Protein 1HKS (pdb70)

InterPro domains:
  IPR000232 Heat shock factor (HSF)-type, DNA-binding [PF00447] (49-148)
  IPR000232 Heat shock factor (HSF)-type, DNA-binding [PR00056] (49-72)
  IPR000232 Heat shock factor (HSF)-type, DNA-binding [PR00056] (87-99)
  IPR000232 Heat shock factor (HSF)-type, DNA-binding [PR00056] (100-112)
  IPR000232 Heat shock factor (HSF)-type, DNA-binding [PS00434] (88-112)
  IPR000232 Heat shock factor (HSF)-type, DNA-binding [SM00415] (45-148)
  IPR010542 Vertebrate heat shock transcription factor, C-terminal domain [PF06546] (530-633)
  IPR036388 Winged helix-like DNA-binding domain superfamily [G3DSA:1.10.10.10] (43-148)
  IPR036390 Winged helix DNA-binding domain superfamily [SSF46785] (44-148)

Nearest PDB structures (foldseek):
  1hks-assembly1_A  TM=1.010E+00  e=7.065E-24  Drosophila melanogaster
  1hkt-assembly1_A  TM=9.022E-01  e=5.956E-17  Drosophila melanogaster
  5d5v-assembly1_D  TM=8.281E-01  e=8.299E-12  Homo sapiens
  6j6v-assembly1_A-2  TM=8.731E-01  e=1.526E-10  Homo sapiens
  5hdk-assembly4_D  TM=8.021E-01  e=4.340E-11  Homo sapiens

Structure (mmCIF, N/CA/C/O backbone):
data_1HKS
#
_entry.id   1HKS
#
_cell.length_a   1.000
_cell.length_b   1.000
_cell.length_c   1.000
_cell.angle_alpha   90.00
_cell.angle_beta   90.00
_cell.angle_gamma   90.00
#
_symmetry.space_group_name_H-M   'P 1'
#
loop_
_atom_site.group_PDB
_atom_site.id
_atom_site.type_symbol
_atom_site.label_atom_id
_atom_site.label_alt_id
_atom_site.label_comp_id
_atom_site.label_asym_id
_atom_site.label_entity_id
_atom_site.label_seq_id
_atom_site.pdbx_PDB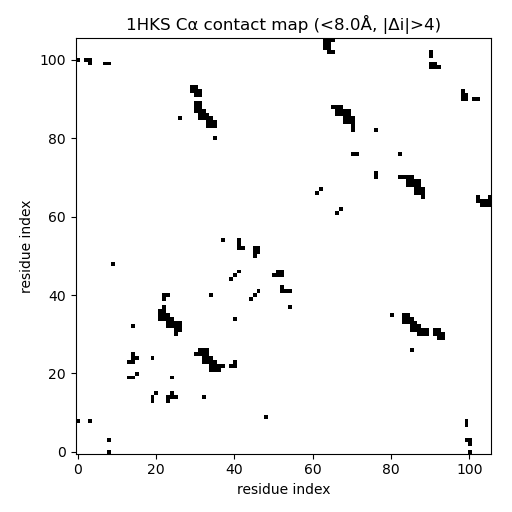_ins_code
_atom_site.Cartn_x
_atom_site.Cartn_y
_atom_site.Cartn_z
_atom_site.occupancy
_atom_site.B_iso_or_equiv
_atom_site.auth_seq_id
_atom_site.auth_comp_id
_atom_site.auth_asym_id
_atom_site.auth_atom_id
_atom_site.pdbx_PDB_model_num
ATOM 1 N N . GLY A 1 1 ? 17.711 1.403 -2.223 1.00 0.00 43 GLY A N 1
ATOM 2 C CA . GLY A 1 1 ? 18.928 0.591 -1.939 1.00 0.00 43 GLY A CA 1
ATOM 3 C C . GLY A 1 1 ? 19.861 1.374 -1.014 1.00 0.00 43 GLY A C 1
ATOM 4 O O . GLY A 1 1 ? 19.581 2.496 -0.639 1.00 0.00 43 GLY A O 1
ATOM 8 N N . SER A 1 2 ? 20.967 0.792 -0.641 1.00 0.00 44 SER A N 1
ATOM 9 C CA . SER A 1 2 ? 21.917 1.504 0.259 1.00 0.00 44 SER A CA 1
ATOM 10 C C . SER A 1 2 ? 21.187 1.930 1.535 1.00 0.00 44 SER A C 1
ATOM 11 O O . SER A 1 2 ? 21.613 2.829 2.233 1.00 0.00 44 SER A O 1
ATOM 19 N N . GLY A 1 3 ? 20.090 1.295 1.844 1.00 0.00 45 GLY A N 1
ATOM 20 C CA . GLY A 1 3 ? 19.336 1.666 3.074 1.00 0.00 45 GLY A CA 1
ATOM 21 C C . GLY A 1 3 ? 17.898 1.154 2.966 1.00 0.00 45 GLY A C 1
ATOM 22 O O . GLY A 1 3 ? 17.369 0.566 3.889 1.00 0.00 45 GLY A O 1
ATOM 26 N N . VAL A 1 4 ? 17.264 1.376 1.845 1.00 0.00 46 VAL A N 1
ATOM 27 C CA . VAL A 1 4 ? 15.857 0.907 1.664 1.00 0.00 46 VAL A CA 1
ATOM 28 C C . VAL A 1 4 ? 15.721 -0.542 2.190 1.00 0.00 46 VAL A C 1
ATOM 29 O O . VAL A 1 4 ? 16.230 -1.448 1.560 1.00 0.00 46 VAL A O 1
ATOM 42 N N . PRO A 1 5 ? 15.054 -0.753 3.318 1.00 0.00 47 PRO A N 1
ATOM 43 C CA . PRO A 1 5 ? 14.905 -2.120 3.856 1.00 0.00 47 PRO A CA 1
ATOM 44 C C . PRO A 1 5 ? 14.144 -2.993 2.847 1.00 0.00 47 PRO A C 1
ATOM 45 O O . PRO A 1 5 ? 13.554 -2.500 1.906 1.00 0.00 47 PRO A O 1
ATOM 56 N N . ALA A 1 6 ? 14.159 -4.284 3.036 1.00 0.00 48 ALA A N 1
ATOM 57 C CA . ALA A 1 6 ? 13.442 -5.183 2.088 1.00 0.00 48 ALA A CA 1
ATOM 58 C C . ALA A 1 6 ? 11.930 -5.022 2.270 1.00 0.00 48 ALA A C 1
ATOM 59 O O . ALA A 1 6 ? 11.146 -5.737 1.678 1.00 0.00 48 ALA A O 1
ATOM 66 N N . PHE A 1 7 ? 11.513 -4.090 3.083 1.00 0.00 49 PHE A N 1
ATOM 67 C CA . PHE A 1 7 ? 10.049 -3.886 3.301 1.00 0.00 49 PHE A CA 1
ATOM 68 C C . PHE A 1 7 ? 9.500 -2.940 2.229 1.00 0.00 49 PHE A C 1
ATOM 69 O O . PHE A 1 7 ? 8.746 -3.339 1.364 1.00 0.00 49 PHE A O 1
ATOM 86 N N . LEU A 1 8 ? 9.871 -1.690 2.280 1.00 0.00 50 LEU A N 1
ATOM 87 C CA . LEU A 1 8 ? 9.366 -0.722 1.265 1.00 0.00 50 LEU A CA 1
ATOM 88 C C . LEU A 1 8 ? 9.780 -1.187 -0.134 1.00 0.00 50 LEU A C 1
ATOM 89 O O . LEU A 1 8 ? 9.006 -1.136 -1.068 1.00 0.00 50 LEU A O 1
ATOM 105 N N . ALA A 1 9 ? 10.994 -1.639 -0.286 1.00 0.00 51 ALA A N 1
ATOM 106 C CA . ALA A 1 9 ? 11.452 -2.105 -1.626 1.00 0.00 51 ALA A CA 1
ATOM 107 C C . ALA A 1 9 ? 10.420 -3.073 -2.209 1.00 0.00 51 ALA A C 1
ATOM 108 O O . ALA A 1 9 ? 10.117 -3.037 -3.386 1.00 0.00 51 ALA A O 1
ATOM 115 N N . LYS A 1 10 ? 9.875 -3.938 -1.397 1.00 0.00 52 LYS A N 1
ATOM 116 C CA . LYS A 1 10 ? 8.864 -4.903 -1.909 1.00 0.00 52 LYS A CA 1
ATOM 117 C C . LYS A 1 10 ? 7.640 -4.135 -2.414 1.00 0.00 52 LYS A C 1
ATOM 118 O O . LYS A 1 10 ? 7.085 -4.445 -3.447 1.00 0.00 52 LYS A O 1
ATOM 137 N N . LEU A 1 11 ? 7.215 -3.131 -1.696 1.00 0.00 53 LEU A N 1
ATOM 138 C CA . LEU A 1 11 ? 6.030 -2.349 -2.146 1.00 0.00 53 LEU A CA 1
ATOM 139 C C . LEU A 1 11 ? 6.321 -1.741 -3.521 1.00 0.00 53 LEU A C 1
ATOM 140 O O . LEU A 1 11 ? 5.423 -1.347 -4.238 1.00 0.00 53 LEU A O 1
ATOM 156 N N . TRP A 1 12 ? 7.568 -1.666 -3.895 1.00 0.00 54 TRP A N 1
ATOM 157 C CA . TRP A 1 12 ? 7.913 -1.086 -5.224 1.00 0.00 54 TRP A CA 1
ATOM 158 C C . TRP A 1 12 ? 7.607 -2.112 -6.319 1.00 0.00 54 TRP A C 1
ATOM 159 O O . TRP A 1 12 ? 6.894 -1.833 -7.262 1.00 0.00 54 TRP A O 1
ATOM 180 N N . ARG A 1 13 ? 8.139 -3.298 -6.199 1.00 0.00 55 ARG A N 1
ATOM 181 C CA . ARG A 1 13 ? 7.875 -4.340 -7.232 1.00 0.00 55 ARG A CA 1
ATOM 182 C C . ARG A 1 13 ? 6.458 -4.886 -7.051 1.00 0.00 55 ARG A C 1
ATOM 183 O O . ARG A 1 13 ? 5.711 -5.031 -7.999 1.00 0.00 55 ARG A O 1
ATOM 204 N N . LEU A 1 14 ? 6.082 -5.190 -5.838 1.00 0.00 56 LEU A N 1
ATOM 205 C CA . LEU A 1 14 ? 4.712 -5.727 -5.586 1.00 0.00 56 LEU A CA 1
ATOM 206 C C . LEU A 1 14 ? 3.682 -4.880 -6.339 1.00 0.00 56 LEU A C 1
ATOM 207 O O . LEU A 1 14 ? 2.974 -5.368 -7.198 1.00 0.00 56 LEU A O 1
ATOM 223 N N . VAL A 1 15 ? 3.593 -3.618 -6.023 1.00 0.00 57 VAL A N 1
ATOM 224 C CA . VAL A 1 15 ? 2.608 -2.745 -6.721 1.00 0.00 57 VAL A CA 1
ATOM 225 C C . VAL A 1 15 ? 2.746 -2.925 -8.234 1.00 0.00 57 VAL A C 1
ATOM 226 O O . VAL A 1 15 ? 1.789 -2.809 -8.973 1.00 0.00 57 VAL A O 1
ATOM 239 N N . ASP A 1 16 ? 3.932 -3.212 -8.702 1.00 0.00 58 ASP A N 1
ATOM 240 C CA . ASP A 1 16 ? 4.132 -3.401 -10.168 1.00 0.00 58 ASP A CA 1
ATOM 241 C C . ASP A 1 16 ? 3.778 -4.842 -10.548 1.00 0.00 58 ASP A C 1
ATOM 242 O O . ASP A 1 16 ? 2.717 -5.335 -10.220 1.00 0.00 58 ASP A O 1
ATOM 251 N N . ASP A 1 17 ? 4.660 -5.519 -11.236 1.00 0.00 59 ASP A N 1
ATOM 252 C CA . ASP A 1 17 ? 4.385 -6.928 -11.641 1.00 0.00 59 ASP A CA 1
ATOM 253 C C . ASP A 1 17 ? 3.043 -7.005 -12.375 1.00 0.00 59 ASP A C 1
ATOM 254 O O . ASP A 1 17 ? 2.295 -6.049 -12.423 1.00 0.00 59 ASP A O 1
ATOM 263 N N . ALA A 1 18 ? 2.739 -8.142 -12.953 1.00 0.00 60 ALA A N 1
ATOM 264 C CA . ALA A 1 18 ? 1.447 -8.303 -13.694 1.00 0.00 60 ALA A CA 1
ATOM 265 C C . ALA A 1 18 ? 0.484 -9.148 -12.860 1.00 0.00 60 ALA A C 1
ATOM 266 O O . ALA A 1 18 ? -0.674 -8.816 -12.703 1.00 0.00 60 ALA A O 1
ATOM 273 N N . ASP A 1 19 ? 0.953 -10.242 -12.327 1.00 0.00 61 ASP A N 1
ATOM 274 C CA . ASP A 1 19 ? 0.067 -11.113 -11.505 1.00 0.00 61 ASP A CA 1
ATOM 275 C C . ASP A 1 19 ? -0.678 -10.260 -10.476 1.00 0.00 61 ASP A C 1
ATOM 276 O O . ASP A 1 19 ? -1.765 -10.593 -10.049 1.00 0.00 61 ASP A O 1
ATOM 285 N N . THR A 1 20 ? -0.099 -9.158 -10.074 1.00 0.00 62 THR A N 1
ATOM 286 C CA . THR A 1 20 ? -0.765 -8.271 -9.071 1.00 0.00 62 THR A CA 1
ATOM 287 C C . THR A 1 20 ? -1.434 -7.101 -9.798 1.00 0.00 62 THR A C 1
ATOM 288 O O . THR A 1 20 ? -1.530 -6.007 -9.279 1.00 0.00 62 THR A O 1
ATOM 299 N N . ASN A 1 21 ? -1.895 -7.324 -11.001 1.00 0.00 63 ASN A N 1
ATOM 300 C CA . ASN A 1 21 ? -2.555 -6.228 -11.769 1.00 0.00 63 ASN A CA 1
ATOM 301 C C . ASN A 1 21 ? -4.044 -6.175 -11.425 1.00 0.00 63 ASN A C 1
ATOM 302 O O . ASN A 1 21 ? -4.886 -6.038 -12.290 1.00 0.00 63 ASN A O 1
ATOM 313 N N . ARG A 1 22 ? -4.379 -6.278 -10.167 1.00 0.00 64 ARG A N 1
ATOM 314 C CA . ARG A 1 22 ? -5.816 -6.229 -9.775 1.00 0.00 64 ARG A CA 1
ATOM 315 C C . ARG A 1 22 ? -5.926 -6.126 -8.251 1.00 0.00 64 ARG A C 1
ATOM 316 O O . ARG A 1 22 ? -6.785 -5.448 -7.722 1.00 0.00 64 ARG A O 1
ATOM 337 N N . LEU A 1 23 ? -5.063 -6.802 -7.543 1.00 0.00 65 LEU A N 1
ATOM 338 C CA . LEU A 1 23 ? -5.118 -6.753 -6.058 1.00 0.00 65 LEU A CA 1
ATOM 339 C C . LEU A 1 23 ? -4.470 -5.455 -5.579 1.00 0.00 65 LEU A C 1
ATOM 340 O O . LEU A 1 23 ? -4.830 -4.916 -4.555 1.00 0.00 65 LEU A O 1
ATOM 356 N N . ILE A 1 24 ? -3.520 -4.941 -6.313 1.00 0.00 66 ILE A N 1
ATOM 357 C CA . ILE A 1 24 ? -2.858 -3.671 -5.892 1.00 0.00 66 ILE A CA 1
ATOM 358 C C . ILE A 1 24 ? -2.267 -2.969 -7.116 1.00 0.00 66 ILE A C 1
ATOM 359 O O . ILE A 1 24 ? -1.653 -3.588 -7.963 1.00 0.00 66 ILE A O 1
ATOM 375 N N . CYS A 1 25 ? -2.450 -1.679 -7.216 1.00 0.00 67 CYS A N 1
ATOM 376 C CA . CYS A 1 25 ? -1.900 -0.933 -8.385 1.00 0.00 67 CYS A CA 1
ATOM 377 C C . CYS A 1 25 ? -1.703 0.537 -8.007 1.00 0.00 67 CYS A C 1
ATOM 378 O O . CYS A 1 25 ? -1.983 0.946 -6.898 1.00 0.00 67 CYS A O 1
ATOM 386 N N . TRP A 1 26 ? -1.222 1.335 -8.922 1.00 0.00 68 TRP A N 1
ATOM 387 C CA . TRP A 1 26 ? -1.006 2.779 -8.617 1.00 0.00 68 TRP A CA 1
ATOM 388 C C . TRP A 1 26 ? -2.333 3.532 -8.739 1.00 0.00 68 TRP A C 1
ATOM 389 O O . TRP A 1 26 ? -3.197 3.161 -9.509 1.00 0.00 68 TRP A O 1
ATOM 410 N N . THR A 1 27 ? -2.502 4.588 -7.989 1.00 0.00 69 THR A N 1
ATOM 411 C CA . THR A 1 27 ? -3.774 5.363 -8.068 1.00 0.00 69 THR A CA 1
ATOM 412 C C . THR A 1 27 ? -3.706 6.339 -9.244 1.00 0.00 69 THR A C 1
ATOM 413 O O . THR A 1 27 ? -2.789 7.127 -9.358 1.00 0.00 69 THR A O 1
ATOM 424 N N . LYS A 1 28 ? -4.674 6.292 -10.118 1.00 0.00 70 LYS A N 1
ATOM 425 C CA . LYS A 1 28 ? -4.674 7.217 -11.289 1.00 0.00 70 LYS A CA 1
ATOM 426 C C . LYS A 1 28 ? -3.283 7.240 -11.931 1.00 0.00 70 LYS A C 1
ATOM 427 O O . LYS A 1 28 ? -2.885 6.311 -12.605 1.00 0.00 70 LYS A O 1
ATOM 446 N N . ASP A 1 29 ? -2.543 8.297 -11.728 1.00 0.00 71 ASP A N 1
ATOM 447 C CA . ASP A 1 29 ? -1.180 8.381 -12.327 1.00 0.00 71 ASP A CA 1
ATOM 448 C C . ASP A 1 29 ? -0.188 7.607 -11.456 1.00 0.00 71 ASP A C 1
ATOM 449 O O . ASP A 1 29 ? 0.023 6.426 -11.640 1.00 0.00 71 ASP A O 1
ATOM 458 N N . GLY A 1 30 ? 0.423 8.266 -10.508 1.00 0.00 72 GLY A N 1
ATOM 459 C CA . GLY A 1 30 ? 1.403 7.568 -9.627 1.00 0.00 72 GLY A CA 1
ATOM 460 C C . GLY A 1 30 ? 1.569 8.350 -8.322 1.00 0.00 72 GLY A C 1
ATOM 461 O O . GLY A 1 30 ? 2.664 8.702 -7.934 1.00 0.00 72 GLY A O 1
ATOM 465 N N . GLN A 1 31 ? 0.487 8.621 -7.640 1.00 0.00 73 GLN A N 1
ATOM 466 C CA . GLN A 1 31 ? 0.578 9.379 -6.356 1.00 0.00 73 GLN A CA 1
ATOM 467 C C . GLN A 1 31 ? 0.756 8.396 -5.198 1.00 0.00 73 GLN A C 1
ATOM 468 O O . GLN A 1 31 ? 1.379 8.702 -4.200 1.00 0.00 73 GLN A O 1
ATOM 482 N N . SER A 1 32 ? 0.215 7.214 -5.321 1.00 0.00 74 SER A N 1
ATOM 483 C CA . SER A 1 32 ? 0.355 6.211 -4.229 1.00 0.00 74 SER A CA 1
ATOM 484 C C . SER A 1 32 ? -0.172 4.857 -4.714 1.00 0.00 74 SER A C 1
ATOM 485 O O . SER A 1 32 ? 0.144 4.422 -5.804 1.00 0.00 74 SER A O 1
ATOM 493 N N . PHE A 1 33 ? -0.970 4.178 -3.926 1.00 0.00 75 PHE A N 1
ATOM 494 C CA . PHE A 1 33 ? -1.492 2.852 -4.384 1.00 0.00 75 PHE A CA 1
ATOM 495 C C . PHE A 1 33 ? -2.797 2.511 -3.660 1.00 0.00 75 PHE A C 1
ATOM 496 O O . PHE A 1 33 ? -3.171 3.145 -2.694 1.00 0.00 75 PHE A O 1
ATOM 513 N N . VAL A 1 34 ? -3.494 1.503 -4.129 1.00 0.00 76 VAL A N 1
ATOM 514 C CA . VAL A 1 34 ? -4.781 1.102 -3.483 1.00 0.00 76 VAL A CA 1
ATOM 515 C C . VAL A 1 34 ? -4.962 -0.411 -3.601 1.00 0.00 76 VAL A C 1
ATOM 516 O O . VAL A 1 34 ? -4.398 -1.052 -4.465 1.00 0.00 76 VAL A O 1
ATOM 529 N N . ILE A 1 35 ? -5.754 -0.976 -2.729 1.00 0.00 77 ILE A N 1
ATOM 530 C CA . ILE A 1 35 ? -6.008 -2.456 -2.748 1.00 0.00 77 ILE A CA 1
ATOM 531 C C . ILE A 1 35 ? -7.524 -2.690 -2.718 1.00 0.00 77 ILE A C 1
ATOM 532 O O . ILE A 1 35 ? -8.093 -3.006 -1.694 1.00 0.00 77 ILE A O 1
ATOM 548 N N . GLN A 1 36 ? -8.178 -2.539 -3.836 1.00 0.00 78 GLN A N 1
ATOM 549 C CA . GLN A 1 36 ? -9.654 -2.753 -3.875 1.00 0.00 78 GLN A CA 1
ATOM 550 C C . GLN A 1 36 ? -10.003 -4.071 -3.175 1.00 0.00 78 GLN A C 1
ATOM 551 O O . GLN A 1 36 ? -10.725 -4.092 -2.196 1.00 0.00 78 GLN A O 1
ATOM 565 N N . ASN A 1 37 ? -9.499 -5.169 -3.668 1.00 0.00 79 ASN A N 1
ATOM 566 C CA . ASN A 1 37 ? -9.804 -6.483 -3.033 1.00 0.00 79 ASN A CA 1
ATOM 567 C C . ASN A 1 37 ? -8.859 -6.712 -1.852 1.00 0.00 79 ASN A C 1
ATOM 568 O O . ASN A 1 37 ? -7.695 -7.008 -2.028 1.00 0.00 79 ASN A O 1
ATOM 579 N N . GLN A 1 38 ? -9.351 -6.576 -0.650 1.00 0.00 80 GLN A N 1
ATOM 580 C CA . GLN A 1 38 ? -8.483 -6.786 0.546 1.00 0.00 80 GLN A CA 1
ATOM 581 C C . GLN A 1 38 ? -8.494 -8.267 0.932 1.00 0.00 80 GLN A C 1
ATOM 582 O O . GLN A 1 38 ? -7.842 -8.679 1.870 1.00 0.00 80 GLN A O 1
ATOM 596 N N . ALA A 1 39 ? -9.238 -9.070 0.218 1.00 0.00 81 ALA A N 1
ATOM 597 C CA . ALA A 1 39 ? -9.301 -10.523 0.544 1.00 0.00 81 ALA A CA 1
ATOM 598 C C . ALA A 1 39 ? -8.105 -11.251 -0.072 1.00 0.00 81 ALA A C 1
ATOM 599 O O . ALA A 1 39 ? -7.073 -11.411 0.550 1.00 0.00 81 ALA A O 1
ATOM 606 N N . GLN A 1 40 ? -8.241 -11.705 -1.288 1.00 0.00 82 GLN A N 1
ATOM 607 C CA . GLN A 1 40 ? -7.121 -12.438 -1.948 1.00 0.00 82 GLN A CA 1
ATOM 608 C C . GLN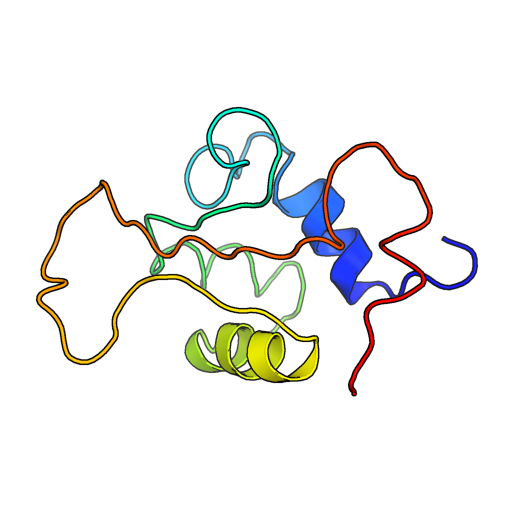 A 1 40 ? -5.827 -11.624 -1.819 1.00 0.00 82 GLN A C 1
ATOM 609 O O . GLN A 1 40 ? -4.741 -12.143 -1.979 1.00 0.00 82 GLN A O 1
ATOM 623 N N . PHE A 1 41 ? -5.931 -10.358 -1.540 1.00 0.00 83 PHE A N 1
ATOM 624 C CA . PHE A 1 41 ? -4.705 -9.524 -1.414 1.00 0.00 83 PHE A CA 1
ATOM 625 C C . PHE A 1 41 ? -3.952 -9.922 -0.138 1.00 0.00 83 PHE A C 1
ATOM 626 O O . PHE A 1 41 ? -2.928 -9.354 0.189 1.00 0.00 83 PHE A O 1
ATOM 643 N N . ALA A 1 42 ? -4.453 -10.894 0.585 1.00 0.00 84 ALA A N 1
ATOM 644 C CA . ALA A 1 42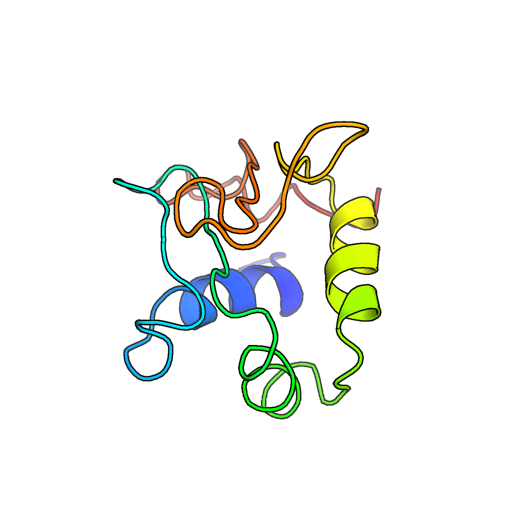 ? -3.779 -11.336 1.848 1.00 0.00 84 ALA A CA 1
ATOM 645 C C . ALA A 1 42 ? -3.247 -12.761 1.687 1.00 0.00 84 ALA A C 1
ATOM 646 O O . ALA A 1 42 ? -2.064 -13.006 1.799 1.00 0.00 84 ALA A O 1
ATOM 653 N N . LYS A 1 43 ? -4.112 -13.707 1.441 1.00 0.00 85 LYS A N 1
ATOM 654 C CA . LY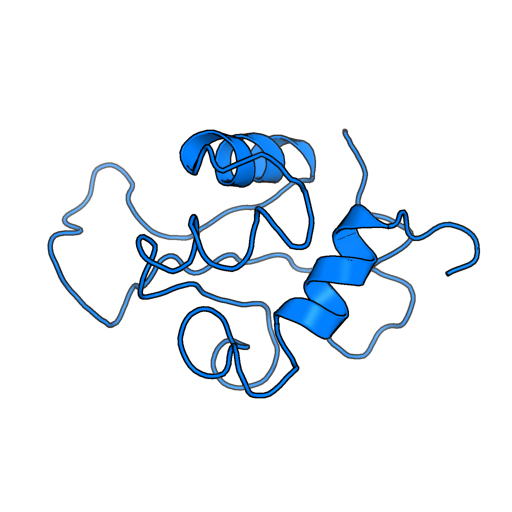S A 1 43 ? -3.657 -15.118 1.295 1.00 0.00 85 LYS A CA 1
ATOM 655 C C . LYS A 1 43 ? -3.132 -15.374 -0.121 1.00 0.00 85 LYS A C 1
ATOM 656 O O . LYS A 1 43 ? -3.293 -16.450 -0.662 1.00 0.00 85 LYS A O 1
ATOM 675 N N . GLU A 1 44 ? -2.501 -14.406 -0.734 1.00 0.00 86 GLU A N 1
ATOM 676 C CA . GLU A 1 44 ? -1.978 -14.625 -2.113 1.00 0.00 86 GLU A CA 1
ATOM 677 C C . GLU A 1 44 ? -0.842 -13.636 -2.419 1.00 0.00 86 GLU A C 1
ATOM 678 O O . GLU A 1 44 ? -0.368 -13.556 -3.534 1.00 0.00 86 GLU A O 1
ATOM 690 N N . LEU A 1 45 ? -0.397 -12.882 -1.445 1.00 0.00 87 LEU A N 1
ATOM 691 C CA . LEU A 1 45 ? 0.709 -11.904 -1.700 1.00 0.00 87 LEU A CA 1
ATOM 692 C C . LEU A 1 45 ? 1.590 -11.782 -0.453 1.00 0.00 87 LEU A C 1
ATOM 693 O O . LEU A 1 45 ? 2.776 -11.538 -0.543 1.00 0.00 87 LEU A O 1
ATOM 709 N N . LEU A 1 46 ? 1.020 -11.939 0.713 1.00 0.00 88 LEU A N 1
ATOM 710 C CA . LEU A 1 46 ? 1.828 -11.821 1.960 1.00 0.00 88 LEU A CA 1
ATOM 711 C C . LEU A 1 46 ? 2.658 -13.095 2.242 1.00 0.00 88 LEU A C 1
ATOM 712 O O . LEU A 1 46 ? 3.741 -12.983 2.782 1.00 0.00 88 LEU A O 1
ATOM 728 N N . PRO A 1 47 ? 2.159 -14.276 1.906 1.00 0.00 89 PRO A N 1
ATOM 729 C CA . PRO A 1 47 ? 2.913 -15.516 2.179 1.00 0.00 89 PRO A CA 1
ATOM 730 C C . PRO A 1 47 ? 4.194 -15.546 1.334 1.00 0.00 89 PRO A C 1
ATOM 731 O O . PRO A 1 47 ? 5.268 -15.831 1.826 1.00 0.00 89 PRO A O 1
ATOM 742 N N . LEU A 1 48 ? 4.088 -15.253 0.067 1.00 0.00 90 LEU A N 1
ATOM 743 C CA . LEU A 1 48 ? 5.297 -15.264 -0.804 1.00 0.00 90 LEU A CA 1
ATOM 744 C C . LEU A 1 48 ? 6.078 -13.964 -0.604 1.00 0.00 90 LEU A C 1
ATOM 745 O O . LEU A 1 48 ? 6.790 -13.516 -1.481 1.00 0.00 90 LEU A O 1
ATOM 761 N N . ASN A 1 49 ? 5.949 -13.350 0.543 1.00 0.00 91 ASN A N 1
ATOM 762 C CA . ASN A 1 49 ? 6.683 -12.075 0.801 1.00 0.00 91 ASN A CA 1
ATOM 763 C C . ASN A 1 49 ? 6.986 -11.950 2.295 1.00 0.00 91 ASN A C 1
ATOM 764 O O . ASN A 1 49 ? 8.097 -12.173 2.733 1.00 0.00 91 ASN A O 1
ATOM 775 N N . TYR A 1 50 ? 6.007 -11.587 3.083 1.00 0.00 92 TYR A N 1
ATOM 776 C CA . TYR A 1 50 ? 6.239 -11.439 4.552 1.00 0.00 92 TYR A CA 1
ATOM 777 C C . TYR A 1 50 ? 5.968 -12.772 5.256 1.00 0.00 92 TYR A C 1
ATOM 778 O O . TYR A 1 50 ? 6.109 -12.885 6.455 1.00 0.00 92 TYR A O 1
ATOM 796 N N . LYS A 1 51 ? 5.586 -13.778 4.513 1.00 0.00 93 LYS A N 1
ATOM 797 C CA . LYS A 1 51 ? 5.307 -15.114 5.124 1.00 0.00 93 LYS A CA 1
ATOM 798 C C . LYS A 1 51 ? 3.974 -15.074 5.884 1.00 0.00 93 LYS A C 1
ATOM 799 O O . LYS A 1 51 ? 3.052 -15.803 5.573 1.00 0.00 93 LYS A O 1
ATOM 818 N N . HIS A 1 52 ? 3.862 -14.235 6.878 1.00 0.00 94 HIS A N 1
ATOM 819 C CA . HIS A 1 52 ? 2.588 -14.162 7.650 1.00 0.00 94 HIS A CA 1
ATOM 820 C C . HIS A 1 52 ? 1.414 -13.974 6.687 1.00 0.00 94 HIS A C 1
ATOM 821 O O . HIS A 1 52 ? 1.584 -13.951 5.485 1.00 0.00 94 HIS A O 1
ATOM 835 N N . ASN A 1 53 ? 0.220 -13.843 7.206 1.00 0.00 95 ASN A N 1
ATOM 836 C CA . ASN A 1 53 ? -0.971 -13.661 6.320 1.00 0.00 95 ASN A CA 1
ATOM 837 C C . ASN A 1 53 ? -1.971 -12.717 6.990 1.00 0.00 95 ASN A C 1
ATOM 838 O O . ASN A 1 53 ? -2.870 -12.202 6.356 1.00 0.00 95 ASN A O 1
ATOM 849 N N . ASN A 1 54 ? -1.824 -12.482 8.265 1.00 0.00 96 ASN A N 1
ATOM 850 C CA . ASN A 1 54 ? -2.770 -11.567 8.968 1.00 0.00 96 ASN A CA 1
ATOM 851 C C . ASN A 1 54 ? -2.917 -10.274 8.161 1.00 0.00 96 ASN A C 1
ATOM 852 O O . ASN A 1 54 ? -1.943 -9.647 7.794 1.00 0.00 96 ASN A O 1
ATOM 863 N N . MET A 1 55 ? -4.126 -9.875 7.872 1.00 0.00 97 MET A N 1
ATOM 864 C CA . MET A 1 55 ? -4.332 -8.628 7.079 1.00 0.00 97 MET A CA 1
ATOM 865 C C . MET A 1 55 ? -4.189 -7.405 7.991 1.00 0.00 97 MET A C 1
ATOM 866 O O . MET A 1 55 ? -3.269 -6.623 7.854 1.00 0.00 97 MET A O 1
ATOM 880 N N . ALA A 1 56 ? -5.097 -7.228 8.916 1.00 0.00 98 ALA A N 1
ATOM 881 C CA . ALA A 1 56 ? -5.017 -6.052 9.833 1.00 0.00 98 ALA A CA 1
ATOM 882 C C . ALA A 1 56 ? -3.584 -5.894 10.346 1.00 0.00 98 ALA A C 1
ATOM 883 O O . ALA A 1 56 ? -3.199 -4.846 10.827 1.00 0.00 98 ALA A O 1
ATOM 890 N N . SER A 1 57 ? -2.788 -6.923 10.240 1.00 0.00 99 SER A N 1
ATOM 891 C CA . SER A 1 57 ? -1.381 -6.821 10.713 1.00 0.00 99 SER A CA 1
ATOM 892 C C . SER A 1 57 ? -0.585 -5.992 9.708 1.00 0.00 99 SER A C 1
ATOM 893 O O . SER A 1 57 ? 0.229 -5.166 10.072 1.00 0.00 99 SER A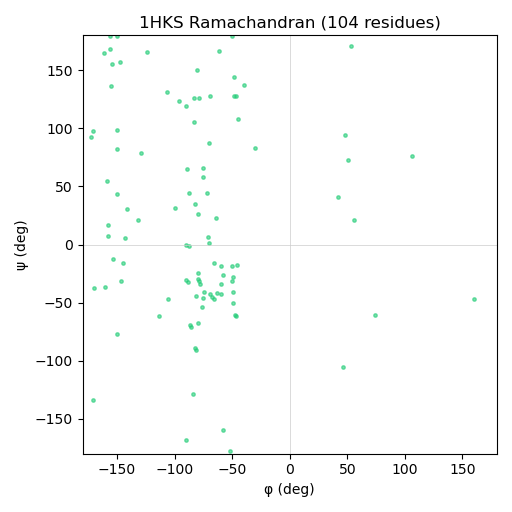 O 1
ATOM 901 N N . PHE A 1 58 ? -0.821 -6.200 8.442 1.00 0.00 100 PHE A N 1
ATOM 902 C CA . PHE A 1 58 ? -0.089 -5.418 7.411 1.00 0.00 100 PHE A CA 1
ATOM 903 C C . PHE A 1 58 ? -0.525 -3.955 7.495 1.00 0.00 100 PHE A C 1
ATOM 904 O O . PHE A 1 58 ? 0.286 -3.052 7.462 1.00 0.00 100 PHE A O 1
ATOM 921 N N . ILE A 1 59 ? -1.803 -3.715 7.610 1.00 0.00 101 ILE A N 1
ATOM 922 C CA . ILE A 1 59 ? -2.289 -2.312 7.703 1.00 0.00 101 ILE A CA 1
ATOM 923 C C . ILE A 1 59 ? -1.856 -1.729 9.049 1.00 0.00 101 ILE A C 1
ATOM 924 O O . ILE A 1 59 ? -1.409 -0.603 9.131 1.00 0.00 101 ILE A O 1
ATOM 940 N N . ARG A 1 60 ? -1.976 -2.483 10.107 1.00 0.00 102 ARG A N 1
ATOM 941 C CA . ARG A 1 60 ? -1.558 -1.960 11.433 1.00 0.00 102 ARG A CA 1
ATOM 942 C C . ARG A 1 60 ? -0.087 -1.554 11.357 1.00 0.00 102 ARG A C 1
ATOM 943 O O . ARG A 1 60 ? 0.371 -0.693 12.082 1.00 0.00 102 ARG A O 1
ATOM 964 N N . GLN A 1 61 ? 0.655 -2.163 10.473 1.00 0.00 103 GLN A N 1
ATOM 965 C CA . GLN A 1 61 ? 2.092 -1.809 10.339 1.00 0.00 103 GLN A CA 1
ATOM 966 C C . GLN A 1 61 ? 2.211 -0.507 9.545 1.00 0.00 103 GLN A C 1
ATOM 967 O O . GLN A 1 61 ? 3.110 0.282 9.760 1.00 0.00 103 GLN A O 1
ATOM 981 N N . LEU A 1 62 ? 1.305 -0.268 8.634 1.00 0.00 104 LEU A N 1
ATOM 982 C CA . LEU A 1 62 ? 1.368 0.990 7.839 1.00 0.00 104 LEU A CA 1
ATOM 983 C C . LEU A 1 62 ? 1.274 2.183 8.790 1.00 0.00 104 LEU A C 1
ATOM 984 O O . LEU A 1 62 ? 1.876 3.214 8.569 1.00 0.00 104 LEU A O 1
ATOM 1000 N N . ASN A 1 63 ? 0.523 2.054 9.851 1.00 0.00 105 ASN A N 1
ATOM 1001 C CA . ASN A 1 63 ? 0.398 3.185 10.811 1.00 0.00 105 ASN A CA 1
ATOM 1002 C C . ASN A 1 63 ? 1.752 3.439 11.476 1.00 0.00 105 ASN A C 1
ATOM 1003 O O . ASN A 1 63 ? 1.978 4.474 12.070 1.00 0.00 105 ASN A O 1
ATOM 1014 N N . MET A 1 64 ? 2.657 2.500 11.382 1.00 0.00 106 MET A N 1
ATOM 1015 C CA . MET A 1 64 ? 3.999 2.687 12.008 1.00 0.00 106 MET A CA 1
ATOM 1016 C C . MET A 1 64 ? 4.939 3.375 11.016 1.00 0.00 106 MET A C 1
ATOM 1017 O O . MET A 1 64 ? 5.810 4.132 11.398 1.00 0.00 106 MET A O 1
ATOM 1031 N N . TYR A 1 65 ? 4.775 3.124 9.744 1.00 0.00 107 TYR A N 1
ATOM 1032 C CA . TYR A 1 65 ? 5.663 3.770 8.740 1.00 0.00 107 TYR A CA 1
ATOM 1033 C C . TYR A 1 65 ? 5.187 5.204 8.493 1.00 0.00 107 TYR A C 1
ATOM 1034 O O . TYR A 1 65 ? 5.952 6.056 8.088 1.00 0.00 107 TYR A O 1
ATOM 1052 N N . GLY A 1 66 ? 3.930 5.480 8.743 1.00 0.00 108 GLY A N 1
ATOM 1053 C CA . GLY A 1 66 ? 3.395 6.865 8.534 1.00 0.00 108 GLY A CA 1
ATOM 1054 C C . GLY A 1 66 ? 2.514 6.904 7.282 1.00 0.00 108 GLY A C 1
ATOM 1055 O O . GLY A 1 66 ? 2.914 7.400 6.247 1.00 0.00 108 GLY A O 1
ATOM 1059 N N . PHE A 1 67 ? 1.310 6.394 7.378 1.00 0.00 109 PHE A N 1
ATOM 1060 C CA . PHE A 1 67 ? 0.369 6.399 6.215 1.00 0.00 109 PHE A CA 1
ATOM 1061 C C . PHE A 1 67 ? -0.932 7.093 6.637 1.00 0.00 109 PHE A C 1
ATOM 1062 O O . PHE A 1 67 ? -1.186 7.295 7.808 1.00 0.00 109 PHE A O 1
ATOM 1079 N N . HIS A 1 68 ? -1.757 7.457 5.691 1.00 0.00 110 HIS A N 1
ATOM 1080 C CA . HIS A 1 68 ? -3.043 8.135 6.035 1.00 0.00 110 HIS A CA 1
ATOM 1081 C C . HIS A 1 68 ? -4.092 7.806 4.970 1.00 0.00 110 HIS A C 1
ATOM 1082 O O . HIS A 1 68 ? -4.324 8.573 4.05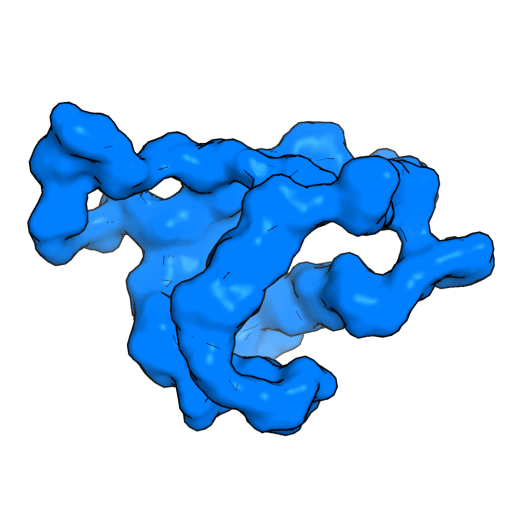7 1.00 0.00 110 HIS A O 1
ATOM 1096 N N . LYS A 1 69 ? -4.728 6.670 5.077 1.00 0.00 111 LYS A N 1
ATOM 1097 C CA . LYS A 1 69 ? -5.757 6.298 4.070 1.00 0.00 111 LYS A CA 1
ATOM 1098 C C . LYS A 1 69 ? -6.978 7.207 4.228 1.00 0.00 111 LYS A C 1
ATOM 1099 O O . LYS A 1 69 ? -7.523 7.354 5.305 1.00 0.00 111 LYS A O 1
ATOM 1118 N N . ILE A 1 70 ? -7.411 7.824 3.161 1.00 0.00 112 ILE A N 1
ATOM 1119 C CA . ILE A 1 70 ? -8.597 8.727 3.238 1.00 0.00 112 ILE A CA 1
ATOM 1120 C C . ILE A 1 70 ? -9.854 7.891 2.993 1.00 0.00 112 ILE A C 1
ATOM 1121 O O . ILE A 1 70 ? -10.548 8.055 2.009 1.00 0.00 112 ILE A O 1
ATOM 1137 N N . THR A 1 71 ? -10.141 6.984 3.878 1.00 0.00 113 THR A N 1
ATOM 1138 C CA . THR A 1 71 ? -11.341 6.128 3.694 1.00 0.00 113 THR A CA 1
ATOM 1139 C C . THR A 1 71 ? -11.726 5.481 5.026 1.00 0.00 113 THR A C 1
ATOM 1140 O O . THR A 1 71 ? -10.951 5.455 5.961 1.00 0.00 113 THR A O 1
ATOM 1151 N N . SER A 1 72 ? -12.918 4.956 5.120 1.00 0.00 114 SER A N 1
ATOM 1152 C CA . SER A 1 72 ? -13.353 4.310 6.391 1.00 0.00 114 SER A CA 1
ATOM 1153 C C . SER A 1 72 ? -13.034 5.232 7.570 1.00 0.00 114 SER A C 1
ATOM 1154 O O . SER A 1 72 ? -11.941 5.223 8.100 1.00 0.00 114 SER A O 1
ATOM 1162 N N . ILE A 1 73 ? -13.979 6.031 7.983 1.00 0.00 115 ILE A N 1
ATOM 1163 C CA . ILE A 1 73 ? -13.727 6.954 9.125 1.00 0.00 115 ILE A CA 1
ATOM 1164 C C . ILE A 1 73 ? -15.043 7.639 9.519 1.00 0.00 115 ILE A C 1
ATOM 1165 O O . ILE A 1 73 ? -15.404 8.668 8.984 1.00 0.00 115 ILE A O 1
ATOM 1181 N 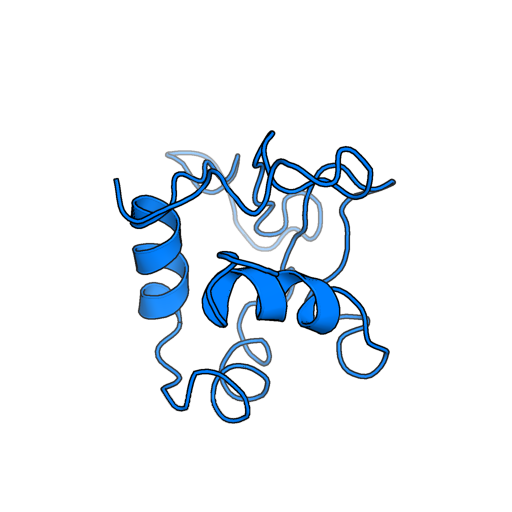N . ASP A 1 74 ? -15.760 7.064 10.454 1.00 0.00 116 ASP A N 1
ATOM 1182 C CA . ASP A 1 74 ? -17.058 7.659 10.901 1.00 0.00 116 ASP A CA 1
ATOM 1183 C C . ASP A 1 74 ? -17.855 8.151 9.687 1.00 0.0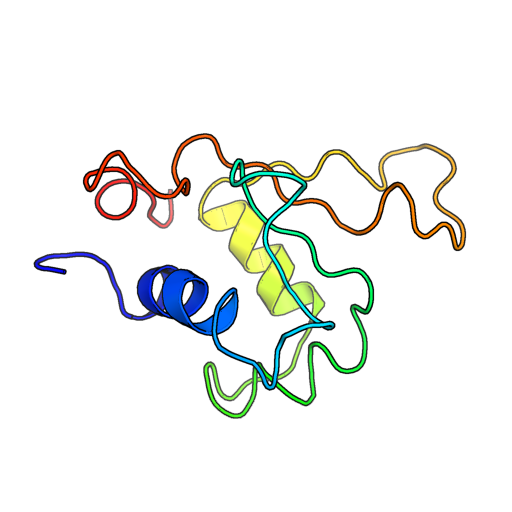0 116 ASP A C 1
ATOM 1184 O O . ASP A 1 74 ? -18.461 9.203 9.714 1.00 0.00 116 ASP A O 1
ATOM 1193 N N . ASN A 1 75 ? -17.859 7.392 8.624 1.00 0.00 117 ASN A N 1
ATOM 1194 C CA . ASN A 1 75 ? -18.615 7.808 7.407 1.00 0.00 117 ASN A CA 1
ATOM 1195 C C . ASN A 1 75 ? -19.003 6.568 6.602 1.00 0.00 117 ASN A C 1
ATOM 1196 O O . ASN A 1 75 ? -18.375 5.533 6.694 1.00 0.00 117 ASN A O 1
ATOM 1207 N N . GLY A 1 76 ? -20.038 6.666 5.814 1.00 0.00 118 GLY A N 1
ATOM 1208 C CA . GLY A 1 76 ? -20.473 5.494 5.005 1.00 0.00 118 GLY A CA 1
ATOM 1209 C C . GLY A 1 76 ? -19.266 4.886 4.287 1.00 0.00 118 GLY A C 1
ATOM 1210 O O . GLY A 1 76 ? -18.368 5.584 3.863 1.00 0.00 118 GLY A O 1
ATOM 1214 N N . GLY A 1 77 ? -19.239 3.587 4.148 1.00 0.00 119 GLY A N 1
ATOM 1215 C CA . GLY A 1 77 ? -18.090 2.933 3.457 1.00 0.00 119 GLY A CA 1
ATOM 1216 C C . GLY A 1 77 ? -18.518 1.558 2.937 1.00 0.00 119 GLY A C 1
ATOM 1217 O O . GLY A 1 77 ? -17.695 0.725 2.611 1.00 0.00 119 GLY A O 1
ATOM 1221 N N . LEU A 1 78 ? -19.797 1.312 2.859 1.00 0.00 120 LEU A N 1
ATOM 1222 C CA . LEU A 1 78 ? -20.275 -0.011 2.360 1.00 0.00 120 LEU A CA 1
ATOM 1223 C C . LEU A 1 78 ? -19.580 -0.336 1.031 1.00 0.00 120 LEU A C 1
ATOM 1224 O O . LEU A 1 78 ? -18.784 0.434 0.532 1.00 0.00 120 LEU A O 1
ATOM 1240 N N . ARG A 1 79 ? -19.873 -1.476 0.458 1.00 0.00 121 ARG A N 1
ATOM 1241 C CA . ARG A 1 79 ? -19.227 -1.852 -0.835 1.00 0.00 121 ARG A CA 1
ATOM 1242 C C . ARG A 1 79 ? -19.272 -0.664 -1.798 1.00 0.00 121 ARG A C 1
ATOM 1243 O O . ARG A 1 79 ? -20.310 -0.080 -2.032 1.00 0.00 121 ARG A O 1
ATOM 1264 N N . PHE A 1 80 ? -18.150 -0.292 -2.353 1.00 0.00 122 PHE A N 1
ATOM 1265 C CA . PHE A 1 80 ? -18.134 0.866 -3.290 1.00 0.00 122 PHE A CA 1
ATOM 1266 C C . PHE A 1 80 ? -16.757 0.953 -3.963 1.00 0.00 122 PHE A C 1
ATOM 1267 O O . PHE A 1 80 ? -15.813 1.476 -3.404 1.00 0.00 122 PHE A O 1
ATOM 1284 N N . ASP A 1 81 ? -16.636 0.437 -5.159 1.00 0.00 123 ASP A N 1
ATOM 1285 C CA . ASP A 1 81 ? -15.322 0.478 -5.867 1.00 0.00 123 ASP A CA 1
ATOM 1286 C C . ASP A 1 81 ? -15.055 1.896 -6.387 1.00 0.00 123 ASP A C 1
ATOM 1287 O O . ASP A 1 81 ? -14.977 2.121 -7.576 1.00 0.00 123 ASP A O 1
ATOM 1296 N N . ARG A 1 82 ? -14.887 2.839 -5.493 1.00 0.00 124 ARG A N 1
ATOM 1297 C CA . ARG A 1 82 ? -14.603 4.254 -5.892 1.00 0.00 124 ARG A CA 1
ATOM 1298 C C . ARG A 1 82 ? -13.841 4.907 -4.758 1.00 0.00 124 ARG A C 1
ATOM 1299 O O . ARG A 1 82 ? -13.284 5.981 -4.880 1.00 0.00 124 ARG A O 1
ATOM 1320 N N . ASP A 1 83 ? -13.823 4.237 -3.654 1.00 0.00 125 ASP A N 1
ATOM 1321 C CA . ASP A 1 83 ? -13.115 4.734 -2.445 1.00 0.00 125 ASP A CA 1
ATOM 1322 C C . ASP A 1 83 ? -12.274 3.590 -1.912 1.00 0.00 125 ASP A C 1
ATOM 1323 O O . ASP A 1 83 ? -11.876 3.555 -0.764 1.00 0.00 125 ASP A O 1
ATOM 1332 N N . GLU A 1 84 ? -12.010 2.660 -2.775 1.00 0.00 126 GLU A N 1
ATOM 1333 C CA . GLU A 1 84 ? -11.192 1.469 -2.425 1.00 0.00 126 GLU A CA 1
ATOM 1334 C C . GLU A 1 84 ? -10.025 1.884 -1.514 1.00 0.00 126 GLU A C 1
ATOM 1335 O O . GLU A 1 84 ? -9.399 2.898 -1.734 1.00 0.00 126 GLU A O 1
ATOM 1347 N N . ILE A 1 85 ? -9.761 1.097 -0.489 1.00 0.00 127 ILE A N 1
ATOM 1348 C CA . ILE A 1 85 ? -8.655 1.390 0.492 1.00 0.00 127 ILE A CA 1
ATOM 1349 C C . ILE A 1 85 ? -7.497 2.145 -0.188 1.00 0.00 127 ILE A C 1
ATOM 1350 O O . ILE A 1 85 ? -6.515 1.573 -0.608 1.00 0.00 127 ILE A O 1
ATOM 1366 N N . GLU A 1 86 ? -7.618 3.439 -0.306 1.00 0.00 128 GLU A N 1
ATOM 1367 C CA . GLU A 1 86 ? -6.546 4.240 -0.971 1.00 0.00 128 GLU A CA 1
ATOM 1368 C C . GLU A 1 86 ? -5.512 4.702 0.055 1.00 0.00 128 GLU A C 1
ATOM 1369 O O . GLU A 1 86 ? -5.817 5.436 0.974 1.00 0.00 128 GLU A O 1
ATOM 1381 N N . PHE A 1 87 ? -4.283 4.288 -0.109 1.00 0.00 129 PHE A N 1
ATOM 1382 C CA . PHE A 1 87 ? -3.210 4.713 0.839 1.00 0.00 129 PHE A CA 1
ATOM 1383 C C . PHE A 1 87 ? -2.477 5.913 0.242 1.00 0.00 129 PHE A C 1
ATOM 1384 O O . PHE A 1 87 ? -1.958 5.846 -0.858 1.00 0.00 129 PHE A O 1
ATOM 1401 N N . SER A 1 88 ? -2.429 7.006 0.963 1.00 0.00 130 SER A N 1
ATOM 1402 C CA . SER A 1 88 ? -1.727 8.228 0.463 1.00 0.00 130 SER A CA 1
ATOM 1403 C C . SER A 1 88 ? -0.414 8.399 1.227 1.00 0.00 130 SER A C 1
ATOM 1404 O O . SER A 1 88 ? -0.377 8.322 2.440 1.00 0.00 130 SER A O 1
ATOM 1412 N N . HIS A 1 89 ? 0.666 8.621 0.528 1.00 0.00 131 HIS A N 1
ATOM 1413 C CA . HIS A 1 89 ? 1.985 8.789 1.211 1.00 0.00 131 HIS A CA 1
ATOM 1414 C C . HIS A 1 89 ? 2.877 9.722 0.361 1.00 0.00 131 HIS A C 1
ATOM 1415 O O . HIS A 1 89 ? 3.465 9.265 -0.600 1.00 0.00 131 HIS A O 1
ATOM 1429 N N . PRO A 1 90 ? 2.964 10.999 0.705 1.00 0.00 132 PRO A N 1
ATOM 1430 C CA . PRO A 1 90 ? 3.794 11.946 -0.074 1.00 0.00 132 PRO A CA 1
ATOM 1431 C C . PRO A 1 90 ? 5.284 11.562 0.003 1.00 0.00 132 PRO A C 1
ATOM 1432 O O . PRO A 1 90 ? 6.152 12.387 -0.200 1.00 0.00 132 PRO A O 1
ATOM 1443 N N . PHE A 1 91 ? 5.589 10.319 0.285 1.00 0.00 133 PHE A N 1
ATOM 1444 C CA . PHE A 1 91 ? 7.018 9.883 0.363 1.00 0.00 133 PHE A CA 1
ATOM 1445 C C . PHE A 1 91 ? 7.146 8.488 -0.253 1.00 0.00 133 PHE A C 1
ATOM 1446 O O . PHE A 1 91 ? 7.979 7.697 0.140 1.00 0.00 133 PHE A O 1
ATOM 1463 N N . PHE A 1 92 ? 6.323 8.185 -1.221 1.00 0.00 134 PHE A N 1
ATOM 1464 C CA . PHE A 1 92 ? 6.386 6.846 -1.878 1.00 0.00 134 PHE A CA 1
ATOM 1465 C C . PHE A 1 92 ? 5.923 6.982 -3.330 1.00 0.00 134 PHE A C 1
ATOM 1466 O O . PHE A 1 92 ? 5.167 6.174 -3.831 1.00 0.00 134 PHE A O 1
ATOM 1483 N N . LYS A 1 93 ? 6.368 8.009 -4.007 1.00 0.00 135 LYS A N 1
ATOM 1484 C CA . LYS A 1 93 ? 5.951 8.214 -5.427 1.00 0.00 135 LYS A CA 1
ATOM 1485 C C . LYS A 1 93 ? 6.936 7.499 -6.354 1.00 0.00 135 LYS A C 1
ATOM 1486 O O . LYS A 1 93 ? 7.754 6.711 -5.921 1.00 0.00 135 LYS A O 1
ATOM 1505 N N . ARG A 1 94 ? 6.864 7.768 -7.631 1.00 0.00 136 ARG A N 1
ATOM 1506 C CA . ARG A 1 94 ? 7.793 7.107 -8.594 1.00 0.00 136 ARG A CA 1
ATOM 1507 C C . ARG A 1 94 ? 9.103 7.898 -8.662 1.00 0.00 136 ARG A C 1
ATOM 1508 O O . ARG A 1 94 ? 10.132 7.455 -8.192 1.00 0.00 136 ARG A O 1
ATOM 1529 N N . ASN A 1 95 ? 9.072 9.065 -9.247 1.00 0.00 137 ASN A N 1
ATOM 1530 C CA . ASN A 1 95 ? 10.314 9.882 -9.347 1.00 0.00 137 ASN A CA 1
ATOM 1531 C C . ASN A 1 95 ? 10.864 10.154 -7.945 1.00 0.00 137 ASN A C 1
ATOM 1532 O O . ASN A 1 95 ? 10.547 9.460 -6.999 1.00 0.00 137 ASN A O 1
ATOM 1543 N N . SER A 1 96 ? 11.685 11.159 -7.803 1.00 0.00 138 SER A N 1
ATOM 1544 C CA . SER A 1 96 ? 12.252 11.473 -6.461 1.00 0.00 138 SER A CA 1
ATOM 1545 C C . SER A 1 96 ? 12.852 10.199 -5.847 1.00 0.00 138 SER A C 1
ATOM 1546 O O . SER A 1 96 ? 12.287 9.643 -4.927 1.00 0.00 138 SER A O 1
ATOM 1554 N N . PRO A 1 97 ? 13.977 9.763 -6.377 1.00 0.00 139 PRO A N 1
ATOM 1555 C CA . PRO A 1 97 ? 14.652 8.545 -5.883 1.00 0.00 139 PRO A CA 1
ATOM 1556 C C . PRO A 1 97 ? 15.289 8.809 -4.501 1.00 0.00 139 PRO A C 1
ATOM 1557 O O . PRO A 1 97 ? 16.410 8.418 -4.240 1.00 0.00 139 PRO A O 1
ATOM 1568 N N . PHE A 1 98 ? 14.582 9.460 -3.610 1.00 0.00 140 PHE A N 1
ATOM 1569 C CA . PHE A 1 98 ? 15.153 9.736 -2.253 1.00 0.00 140 PHE A CA 1
ATOM 1570 C C . PHE A 1 98 ? 14.048 9.629 -1.194 1.00 0.00 140 PHE A C 1
ATOM 1571 O O . PHE A 1 98 ? 14.263 9.911 -0.031 1.00 0.00 140 PHE A O 1
ATOM 1588 N N . LEU A 1 99 ? 12.870 9.222 -1.583 1.00 0.00 141 LEU A N 1
ATOM 1589 C CA . LEU A 1 99 ? 11.761 9.097 -0.593 1.00 0.00 141 LEU A CA 1
ATOM 1590 C C . LEU A 1 99 ? 11.899 7.770 0.158 1.00 0.00 141 LEU A C 1
ATOM 1591 O O . LEU A 1 99 ? 11.752 7.709 1.361 1.00 0.00 141 LEU A O 1
ATOM 1607 N N . LEU A 1 100 ? 12.180 6.708 -0.544 1.00 0.00 142 LEU A N 1
ATOM 1608 C CA . LEU A 1 100 ? 12.327 5.388 0.127 1.00 0.00 142 LEU A CA 1
ATOM 1609 C C . LEU A 1 100 ? 13.268 5.525 1.326 1.00 0.00 142 LEU A C 1
ATOM 1610 O O . LEU A 1 100 ? 12.958 5.104 2.422 1.00 0.00 142 LEU A O 1
ATOM 1626 N N . ASP A 1 101 ? 14.418 6.104 1.121 1.00 0.00 143 ASP A N 1
ATOM 1627 C CA . ASP A 1 101 ? 15.386 6.264 2.242 1.00 0.00 143 ASP A CA 1
ATOM 1628 C C . ASP A 1 101 ? 14.925 7.394 3.170 1.00 0.00 143 ASP A C 1
ATOM 1629 O O . ASP A 1 101 ? 15.633 8.356 3.392 1.00 0.00 143 ASP A O 1
ATOM 1638 N N . GLN A 1 102 ? 13.744 7.283 3.719 1.00 0.00 144 GLN A N 1
ATOM 1639 C CA . GLN A 1 102 ? 13.243 8.345 4.635 1.00 0.00 144 GLN A CA 1
ATOM 1640 C C . GLN A 1 102 ? 12.120 7.772 5.502 1.00 0.00 144 GLN A C 1
ATOM 1641 O O . GLN A 1 102 ? 11.993 8.096 6.665 1.00 0.00 144 GLN A O 1
ATOM 1655 N N . ILE A 1 103 ? 11.307 6.920 4.942 1.00 0.00 145 ILE A N 1
ATOM 1656 C CA . ILE A 1 103 ? 10.194 6.320 5.729 1.00 0.00 145 ILE A CA 1
ATOM 1657 C C . ILE A 1 103 ? 10.745 5.193 6.604 1.00 0.00 145 ILE A C 1
ATOM 1658 O O . ILE A 1 103 ? 11.394 4.284 6.126 1.00 0.00 145 ILE A O 1
ATOM 1674 N N . LYS A 1 104 ? 10.495 5.242 7.887 1.00 0.00 146 LYS A N 1
ATOM 1675 C CA . LYS A 1 104 ? 11.006 4.171 8.794 1.00 0.00 146 LYS A CA 1
ATOM 1676 C C . LYS A 1 104 ? 10.055 4.006 9.983 1.00 0.00 146 LYS A C 1
ATOM 1677 O O . LYS A 1 104 ? 9.064 4.699 10.099 1.00 0.00 146 LYS A O 1
ATOM 1696 N N . ARG A 1 105 ? 10.350 3.092 10.866 1.00 0.00 147 ARG A N 1
ATOM 1697 C CA . ARG A 1 105 ? 9.464 2.881 12.045 1.00 0.00 147 ARG A CA 1
ATOM 1698 C C . ARG A 1 105 ? 9.583 4.076 12.993 1.00 0.00 147 ARG A C 1
ATOM 1699 O O . ARG A 1 105 ? 10.372 4.072 13.916 1.00 0.00 147 ARG A O 1
ATOM 1720 N N . LYS A 1 106 ? 8.800 5.100 12.773 1.00 0.00 148 LYS A N 1
ATOM 1721 C CA . LYS A 1 106 ? 8.858 6.295 13.656 1.00 0.00 148 LYS A CA 1
ATOM 1722 C C . LYS A 1 106 ? 10.319 6.686 13.909 1.00 0.00 148 LYS A C 1
ATOM 1723 O O . LYS A 1 106 ? 10.959 6.187 14.812 1.00 0.00 148 LYS A O 1
#

Secondary structure (DSSP, 8-state):
-TT--TTHHHHHHHHSSSTTTTTSEESTTTS-EE-S--STTTTTTSTTTTS---HHHHHHHHHHH----SS-SSS--SS-TTSTTEE--TT--SS-TTSTTT----

CATH classification: 1.10.10.10

Sequence (106 aa):
GSGVPAFLAKLWRLVDDADTNRLICWTKDGQSFVIQNQAQFAKELLPLNYKHNNMASFIRQLNMYGFHKITSIDNGGLRFDRDEIEFSHPFFKRNSPFLLDQIKRK

GO terms:
  GO:0000785 chromatin (C, IDA)
  GO:0005634 nucleus (C, IDA)
  GO:0005700 polytene chromosome (C, IDA)
  GO:0003677 DNA binding (F, IDA)
  GO:0003700 DNA-binding transcription factor activity (F, IDA)
  GO:0045944 positive regulation of transcription by RNA polymerase II (P, IDA)
  GO:0009408 response to heat (P, IDA)
  GO:0043565 sequence-specific DNA binding (F, IDA)
  GO:0003677 DNA binding (F, TAS)
  GO:0045892 negative regulation of DNA-templated transcription (P, IGI)
  GO:0009408 response to heat (P, TAS)
  GO:0042742 defense response to bacterium (P, IMP)
  GO:0045892 negative regulation of DNA-templated transcription (P, IMP)
  GO:0045893 positive regulation of DNA-templated transcription (P, IMP)
  GO:0009408 response to heat (P, IMP)
  GO:0050832 defense response to fungus (P, IMP)
  GO:0005515 protein binding (F, IPI)
  GO:0042802 identical protein binding (F, IPI)

Foldseek 3Di:
DVALPLVLVCVVCCQPDVVNVQQKHADPPWQAMFGQDLPCVFVPPCCVRVNDRDRVVVVVVVVQQPWDFPADDPDDHPNDVPSGRTIGDNLNTDPPPCSSNPGDRD

Solvent-accessible surface area: 7409 Å² total; per-residue (Å²): 73,133,51,23,73,72,42,5,40,65,4,105,174,17,6,75,83,83,122,6,114,133,6,5,50,51,11,201,132,20,108,4,4,13,0,78,84,82,76,83,1,12,147,65,14,1,53,148,53,38,175,58,68,106,40,78,32,6,31,148,31,0,107,60,37,41,28,124,60,96,21,86,116,140,119,69,48,127,203,105,74,153,55,41,6,63,1,42,12,96,74,2,66,139,124,46,138,122,11,41,94,81,13,131,183,206

Organism: Drosophila melanogaster (NCBI:txid7227)

Radius of gyration: 13.66 Å; Cα contacts (8 Å, |Δi|>4): 126; chains: 1; bounding box: 42×28×27 Å